Protein AF-A0A6G1AF97-F1 (afdb_monomer_lite)

Structure (mmCIF, N/CA/C/O backbo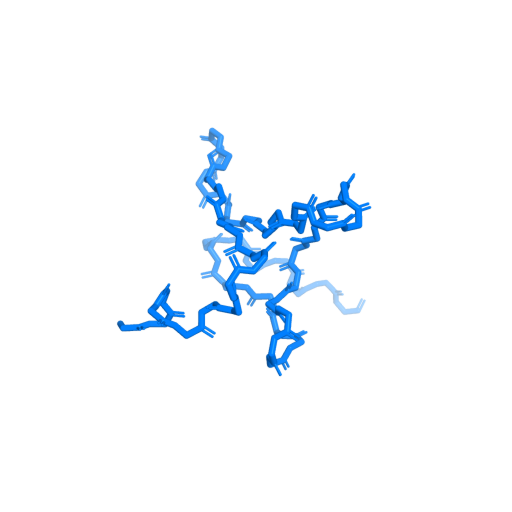ne):
data_AF-A0A6G1AF97-F1
#
_entry.id   AF-A0A6G1AF97-F1
#
loop_
_atom_site.group_PDB
_atom_site.id
_atom_site.type_symbol
_atom_site.label_atom_id
_atom_site.label_alt_id
_atom_site.label_comp_id
_atom_site.label_asym_id
_atom_site.label_entity_id
_atom_site.label_seq_id
_atom_site.pdbx_PDB_ins_code
_atom_site.Cartn_x
_atom_site.Cartn_y
_atom_site.Cartn_z
_atom_site.occupancy
_atom_site.B_iso_or_equiv
_atom_site.auth_seq_id
_atom_site.auth_comp_id
_atom_site.auth_asym_id
_atom_site.auth_atom_id
_atom_site.pdbx_PDB_model_num
ATOM 1 N N . GLU A 1 1 ? -12.453 -5.293 -12.544 1.00 49.88 1 GLU A N 1
ATOM 2 C CA . GLU A 1 1 ? -13.231 -4.469 -11.586 1.00 49.88 1 GLU A CA 1
ATOM 3 C C . GLU A 1 1 ? -12.616 -4.275 -10.184 1.00 49.88 1 GLU A C 1
ATOM 5 O O . GLU A 1 1 ? -13.128 -3.465 -9.428 1.00 49.88 1 GLU A O 1
ATOM 10 N N . TRP A 1 2 ? -11.484 -4.903 -9.838 1.00 60.78 2 TRP A N 1
ATOM 11 C CA . TRP A 1 2 ? -10.873 -4.882 -8.488 1.00 60.78 2 TRP A CA 1
ATOM 12 C C . TRP A 1 2 ? -10.386 -3.525 -7.952 1.00 60.78 2 TRP A C 1
ATOM 14 O O . TRP A 1 2 ? -10.088 -3.395 -6.771 1.00 60.78 2 TRP A O 1
ATOM 24 N N . ILE A 1 3 ? -10.289 -2.515 -8.813 1.00 58.34 3 ILE A N 1
ATOM 25 C CA . ILE A 1 3 ? -9.721 -1.203 -8.475 1.00 58.34 3 ILE A CA 1
ATOM 26 C C . ILE A 1 3 ? -10.793 -0.193 -8.038 1.00 58.34 3 ILE A C 1
ATOM 28 O O . ILE A 1 3 ? -10.465 0.900 -7.587 1.00 58.34 3 ILE A O 1
ATOM 32 N N . CYS A 1 4 ? -12.075 -0.559 -8.147 1.00 57.94 4 CYS A N 1
ATOM 33 C CA . CYS A 1 4 ? -13.205 0.305 -7.806 1.00 57.94 4 CYS A CA 1
ATOM 34 C C . CYS A 1 4 ? -13.637 0.222 -6.328 1.00 57.94 4 CYS A C 1
ATOM 36 O O . CYS A 1 4 ? -14.475 1.015 -5.915 1.00 57.94 4 CYS A O 1
ATOM 38 N N . SER A 1 5 ? -13.072 -0.691 -5.525 1.00 70.88 5 SER A N 1
ATOM 39 C CA . SER A 1 5 ? -13.440 -0.889 -4.107 1.00 70.88 5 SER A CA 1
ATOM 40 C C . SER A 1 5 ? -12.395 -0.387 -3.107 1.00 70.88 5 SER A C 1
ATOM 42 O O . SER A 1 5 ? -12.401 -0.806 -1.949 1.00 70.88 5 SER A O 1
ATOM 44 N N . LEU A 1 6 ? -11.490 0.502 -3.521 1.00 77.81 6 LEU A N 1
ATOM 45 C CA . LEU A 1 6 ? -10.574 1.124 -2.570 1.00 77.81 6 LEU A CA 1
ATOM 46 C C . LEU A 1 6 ? -11.346 2.076 -1.640 1.00 77.81 6 LEU A C 1
ATOM 48 O O . LEU A 1 6 ? -12.209 2.824 -2.110 1.00 77.81 6 LEU A O 1
ATOM 52 N N . PRO A 1 7 ? -11.058 2.067 -0.325 1.00 82.62 7 PRO A N 1
ATOM 53 C CA . PRO A 1 7 ? -11.618 3.058 0.581 1.00 82.62 7 PRO A CA 1
ATOM 54 C C . PRO A 1 7 ? -11.216 4.471 0.143 1.00 82.62 7 PRO A C 1
ATOM 56 O O . PRO A 1 7 ? -10.194 4.664 -0.506 1.00 82.62 7 PRO A O 1
ATOM 59 N N . ARG A 1 8 ? -11.990 5.482 0.542 1.00 83.31 8 ARG A N 1
ATOM 60 C CA . ARG A 1 8 ? -11.820 6.874 0.083 1.00 83.31 8 ARG A CA 1
ATOM 61 C C . ARG A 1 8 ? -10.417 7.461 0.312 1.00 83.31 8 ARG A C 1
ATOM 63 O O . ARG A 1 8 ? -10.019 8.350 -0.426 1.00 83.31 8 ARG A O 1
ATOM 70 N N . SER A 1 9 ? -9.699 6.983 1.326 1.00 88.25 9 SER A N 1
ATOM 71 C CA . SER A 1 9 ? -8.334 7.399 1.681 1.00 88.25 9 SER A CA 1
ATOM 72 C C . SER A 1 9 ? -7.234 6.566 1.011 1.00 88.25 9 SER A C 1
ATOM 74 O O . SER A 1 9 ? -6.056 6.721 1.338 1.00 88.25 9 SER A O 1
ATOM 76 N N . TRP A 1 10 ? -7.602 5.664 0.101 1.00 88.62 10 TRP A N 1
ATOM 77 C CA . TRP A 1 10 ? -6.684 4.760 -0.570 1.00 88.62 10 TRP A CA 1
ATOM 78 C C . TRP A 1 10 ? -6.664 4.992 -2.073 1.00 88.62 10 TRP A C 1
ATOM 80 O O . TRP A 1 10 ? -7.687 5.003 -2.750 1.00 88.62 10 TRP A O 1
ATOM 90 N N . THR A 1 11 ? -5.451 5.086 -2.596 1.00 89.00 11 THR A N 1
ATOM 91 C CA . THR A 1 11 ? -5.155 5.144 -4.025 1.00 89.00 11 THR A CA 1
ATOM 92 C C . THR A 1 11 ? -4.198 4.003 -4.374 1.00 89.00 11 THR A C 1
ATOM 94 O O . THR A 1 11 ? -3.659 3.334 -3.492 1.00 89.00 11 THR A O 1
ATOM 97 N N . TYR A 1 12 ? -3.983 3.732 -5.656 1.00 88.81 12 TYR A N 1
ATOM 98 C CA . TYR A 1 12 ? -2.992 2.766 -6.118 1.00 88.81 12 TYR A CA 1
ATOM 9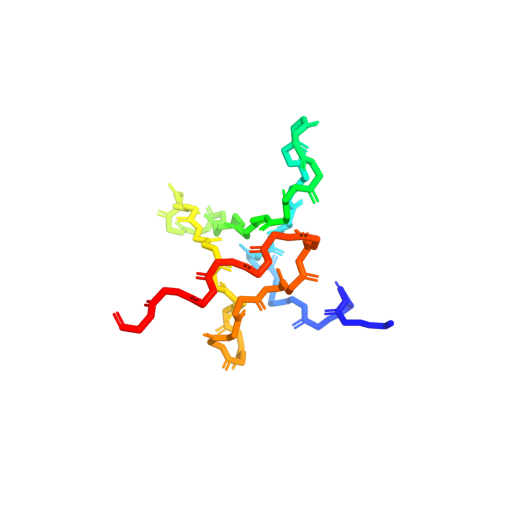9 C C . TYR A 1 12 ? -2.033 3.411 -7.117 1.00 88.81 12 TYR A C 1
ATOM 101 O O . TYR A 1 12 ? -2.371 4.372 -7.806 1.00 88.81 12 TYR A O 1
ATOM 109 N N . GLY A 1 13 ? -0.829 2.861 -7.194 1.00 89.12 13 GLY A N 1
ATOM 110 C CA . GLY A 1 13 ? 0.177 3.211 -8.182 1.00 89.12 13 GLY A CA 1
ATOM 111 C C . GLY A 1 13 ? 0.716 1.965 -8.869 1.00 89.12 13 GLY A C 1
ATOM 112 O O . GLY A 1 13 ? 0.611 0.850 -8.353 1.00 89.12 13 GLY A O 1
ATOM 113 N N . ILE A 1 14 ? 1.309 2.158 -10.044 1.00 88.56 14 ILE A N 1
ATOM 114 C CA . ILE A 1 14 ? 1.995 1.103 -10.789 1.00 88.56 14 ILE A CA 1
ATOM 115 C C . ILE A 1 14 ? 3.461 1.501 -10.885 1.00 88.56 14 ILE A C 1
ATOM 117 O O . ILE A 1 14 ? 3.805 2.580 -11.364 1.00 88.56 14 ILE A O 1
ATOM 121 N N . THR A 1 15 ? 4.342 0.639 -10.393 1.00 86.94 15 THR A N 1
ATOM 122 C CA . THR A 1 15 ? 5.786 0.829 -10.543 1.00 86.94 15 THR A CA 1
ATOM 123 C C . THR A 1 15 ? 6.204 0.628 -11.997 1.00 86.94 15 THR A C 1
ATOM 125 O O . THR A 1 15 ? 5.536 -0.055 -12.770 1.00 86.94 15 THR A O 1
ATOM 128 N N . ARG A 1 16 ? 7.387 1.125 -12.365 1.00 86.94 16 ARG A N 1
ATOM 129 C CA . ARG A 1 16 ? 7.966 0.899 -13.699 1.00 86.94 16 ARG A CA 1
ATOM 130 C C . ARG A 1 16 ? 8.119 -0.591 -14.062 1.00 86.94 16 ARG A C 1
ATOM 132 O O . ARG A 1 16 ? 8.128 -0.927 -15.238 1.00 86.94 16 ARG A O 1
ATOM 139 N N . GLY A 1 17 ? 8.211 -1.477 -13.066 1.00 82.44 17 GLY A N 1
ATOM 140 C CA . GLY A 1 17 ? 8.234 -2.934 -13.247 1.00 82.44 17 GLY A CA 1
ATOM 141 C C . GLY A 1 17 ? 6.852 -3.581 -13.391 1.00 82.44 17 GLY A C 1
ATOM 142 O O . GLY A 1 17 ? 6.745 -4.797 -13.293 1.00 82.44 17 GLY A O 1
ATOM 143 N N . GLY A 1 18 ? 5.787 -2.790 -13.543 1.00 85.19 18 GLY A N 1
ATOM 144 C CA . GLY A 1 18 ? 4.417 -3.280 -13.690 1.00 85.19 18 GLY A CA 1
ATOM 145 C C . GLY A 1 18 ? 3.772 -3.763 -12.392 1.00 85.19 18 GLY A C 1
ATOM 146 O O . GLY A 1 18 ? 2.660 -4.280 -12.436 1.00 85.19 18 GLY A O 1
ATOM 147 N N . ARG A 1 19 ? 4.429 -3.598 -11.233 1.00 86.38 19 ARG A N 1
ATOM 148 C CA . ARG A 1 19 ? 3.838 -3.989 -9.947 1.00 86.38 19 ARG A CA 1
ATOM 149 C C . ARG A 1 19 ? 2.906 -2.927 -9.394 1.00 86.38 19 ARG A C 1
ATOM 151 O O . ARG A 1 19 ? 3.303 -1.763 -9.322 1.00 86.38 19 ARG A O 1
ATOM 158 N N . VAL A 1 20 ? 1.730 -3.356 -8.948 1.00 86.75 20 VAL A N 1
ATOM 159 C CA . VAL A 1 20 ? 0.753 -2.510 -8.251 1.00 86.75 20 VAL A CA 1
ATOM 160 C C . VAL A 1 20 ? 1.103 -2.424 -6.769 1.00 86.75 20 VAL A C 1
ATOM 162 O O . VAL A 1 20 ? 1.435 -3.428 -6.141 1.00 86.75 20 VAL A O 1
ATOM 165 N N . PHE A 1 21 ? 1.006 -1.219 -6.224 1.00 88.50 21 PHE A N 1
ATOM 166 C CA . PHE A 1 21 ? 1.078 -0.939 -4.796 1.00 88.50 21 PHE A CA 1
ATOM 167 C C . PHE A 1 21 ? -0.046 0.020 -4.411 1.00 88.50 21 PHE A C 1
ATOM 169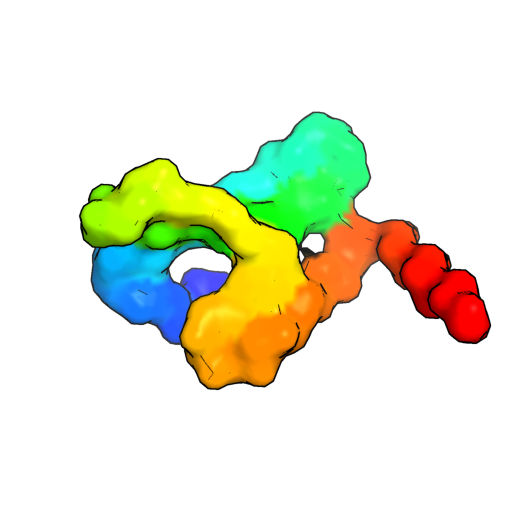 O O . PHE A 1 21 ? -0.550 0.778 -5.242 1.00 88.50 21 PHE A O 1
ATOM 176 N N . PHE A 1 22 ? -0.426 -0.012 -3.144 1.00 90.19 22 PHE A N 1
ATOM 177 C CA . PHE A 1 22 ? -1.479 0.808 -2.575 1.00 90.19 22 PHE A CA 1
ATOM 178 C C . PHE A 1 22 ? -0.883 1.910 -1.715 1.00 90.19 22 PHE A C 1
ATOM 180 O O . PHE A 1 22 ? 0.115 1.717 -1.020 1.00 90.19 22 PHE A O 1
ATOM 187 N N . ILE A 1 23 ? -1.504 3.075 -1.783 1.00 92.00 23 ILE A N 1
ATOM 188 C CA . ILE A 1 23 ? -1.091 4.307 -1.132 1.00 92.00 23 ILE A CA 1
ATOM 189 C C . ILE A 1 23 ? -2.221 4.696 -0.189 1.00 92.00 23 ILE A C 1
ATOM 191 O O . ILE A 1 23 ? -3.344 4.920 -0.634 1.00 92.00 23 ILE A O 1
ATOM 195 N N . ASN A 1 24 ? -1.919 4.775 1.101 1.00 91.12 24 ASN A N 1
ATOM 196 C CA . ASN A 1 24 ? -2.817 5.299 2.116 1.00 91.12 24 ASN A CA 1
ATOM 197 C C . ASN A 1 24 ? -2.497 6.782 2.333 1.00 91.12 24 ASN A C 1
ATOM 199 O O . ASN A 1 24 ? -1.428 7.132 2.844 1.00 91.12 24 ASN A O 1
ATOM 203 N N . GLU A 1 25 ? -3.421 7.654 1.947 1.00 89.62 25 GLU A N 1
ATOM 204 C CA . GLU A 1 25 ? -3.264 9.103 2.063 1.00 89.62 25 GLU A CA 1
ATOM 205 C C . GLU A 1 25 ? -3.440 9.619 3.494 1.00 89.62 25 GLU A C 1
ATOM 207 O O . GLU A 1 25 ? -2.882 10.668 3.824 1.00 89.62 25 GLU A O 1
ATOM 212 N N . GLU A 1 26 ? -4.177 8.893 4.335 1.00 89.31 26 GLU A N 1
ATOM 213 C CA . GLU A 1 26 ? -4.418 9.216 5.745 1.00 89.31 26 GLU A CA 1
ATOM 214 C C . GLU A 1 26 ? -3.187 8.880 6.594 1.00 89.31 26 GLU A C 1
ATOM 216 O O . GLU A 1 26 ? -2.650 9.741 7.286 1.00 89.31 26 GLU A O 1
ATOM 221 N N . ALA A 1 27 ? -2.672 7.656 6.461 1.00 89.94 27 ALA A N 1
ATOM 222 C CA . ALA A 1 27 ? -1.491 7.177 7.179 1.00 89.94 27 ALA A CA 1
ATOM 223 C C . ALA A 1 27 ? -0.159 7.547 6.498 1.00 89.94 27 ALA A C 1
ATOM 225 O O . ALA A 1 27 ? 0.903 7.134 6.968 1.00 89.94 27 ALA A O 1
ATOM 226 N N . LYS A 1 28 ? -0.203 8.257 5.359 1.00 90.81 28 LYS A N 1
ATOM 227 C CA . LYS A 1 28 ? 0.966 8.619 4.529 1.00 90.81 28 LYS A CA 1
ATOM 228 C C . LYS A 1 28 ? 1.920 7.443 4.295 1.00 90.81 28 LYS A C 1
ATOM 230 O O . LYS A 1 28 ? 3.137 7.577 4.380 1.00 90.81 28 LYS A O 1
ATOM 235 N N . SER A 1 29 ? 1.349 6.277 4.016 1.00 90.12 29 SER A N 1
ATOM 236 C CA . SER A 1 29 ? 2.073 5.008 3.941 1.00 90.12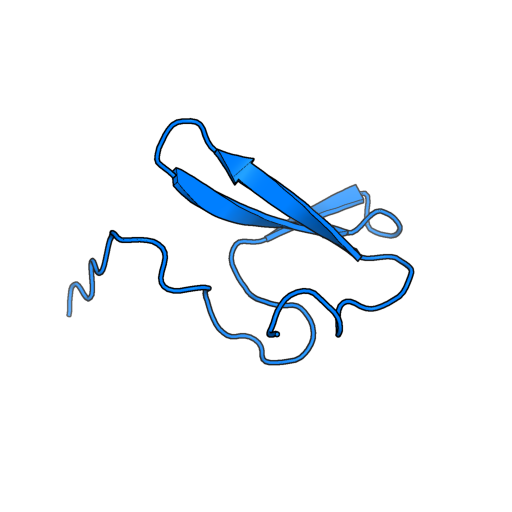 29 SER A CA 1
ATOM 237 C C . SER A 1 29 ? 1.751 4.268 2.650 1.00 90.12 29 SER A C 1
ATOM 239 O O . SER A 1 29 ? 0.717 4.504 2.028 1.00 90.12 29 SER A O 1
ATOM 241 N N . THR A 1 30 ? 2.633 3.356 2.243 1.00 91.69 30 THR A N 1
ATOM 242 C CA . THR A 1 30 ? 2.413 2.503 1.068 1.00 91.69 30 THR A CA 1
ATOM 243 C C . THR A 1 30 ? 2.515 1.032 1.446 1.00 91.69 30 THR A C 1
ATOM 245 O O . THR A 1 30 ? 3.273 0.665 2.342 1.00 91.69 30 THR A O 1
ATOM 248 N N . THR A 1 31 ? 1.729 0.181 0.792 1.00 88.44 31 THR A N 1
ATOM 249 C CA . THR A 1 31 ? 1.732 -1.268 1.018 1.00 88.44 31 THR A CA 1
ATOM 250 C C . THR A 1 31 ? 1.495 -2.025 -0.281 1.00 88.44 31 THR A C 1
ATOM 252 O O . THR A 1 31 ? 0.876 -1.529 -1.219 1.00 88.44 31 THR A O 1
ATOM 255 N N . TRP A 1 32 ? 1.999 -3.251 -0.338 1.00 88.38 32 TRP A N 1
ATOM 256 C CA . TRP A 1 32 ? 1.796 -4.166 -1.461 1.00 88.38 32 TRP A CA 1
ATOM 257 C C . TRP A 1 32 ? 0.491 -4.958 -1.350 1.00 88.38 32 TRP A C 1
ATOM 259 O O . TRP A 1 32 ? 0.093 -5.626 -2.302 1.00 88.38 32 TRP A O 1
ATOM 269 N N . LEU A 1 33 ? -0.162 -4.889 -0.189 1.00 86.38 33 LEU A N 1
ATOM 270 C CA . LEU A 1 33 ? -1.389 -5.611 0.118 1.00 86.38 33 LEU A CA 1
ATOM 271 C C . LEU A 1 33 ? -2.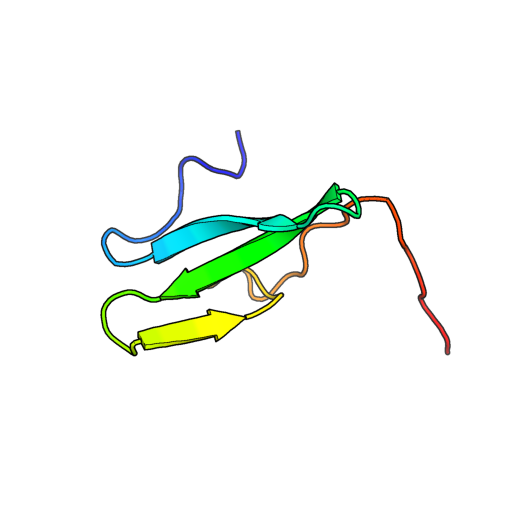595 -4.698 -0.060 1.00 86.38 33 LEU A C 1
ATOM 273 O O . LEU A 1 33 ? -2.568 -3.532 0.334 1.00 86.38 33 LEU A O 1
ATOM 277 N N . HIS A 1 34 ? -3.665 -5.237 -0.628 1.00 84.19 34 HIS A N 1
ATOM 278 C CA . HIS A 1 34 ? -4.916 -4.515 -0.766 1.00 84.19 34 HIS A CA 1
ATOM 279 C C . HIS A 1 34 ? -5.526 -4.249 0.623 1.00 84.19 34 HIS A C 1
ATOM 281 O O . HIS A 1 34 ? -5.652 -5.182 1.414 1.00 84.19 34 HIS A O 1
ATOM 287 N N . PRO A 1 35 ? -5.938 -3.011 0.944 1.00 80.94 35 PRO A N 1
ATOM 288 C CA . PRO A 1 35 ? -6.384 -2.638 2.291 1.00 80.94 35 PRO A CA 1
ATOM 289 C C . PRO A 1 35 ? -7.660 -3.335 2.772 1.00 80.94 35 PRO A C 1
ATOM 291 O O . PRO A 1 35 ? -7.902 -3.381 3.973 1.00 80.94 35 PRO A O 1
ATOM 294 N N . VAL A 1 36 ? -8.482 -3.855 1.855 1.00 81.88 36 VAL A N 1
ATOM 295 C CA . VAL A 1 36 ? -9.761 -4.502 2.199 1.00 81.88 36 VAL A CA 1
ATOM 296 C C . VAL A 1 36 ? -9.622 -6.019 2.273 1.00 81.88 36 VAL A C 1
ATOM 298 O O . VAL A 1 36 ? -10.173 -6.648 3.168 1.00 81.88 36 VAL A O 1
ATOM 301 N N . THR A 1 37 ? -8.891 -6.617 1.332 1.00 81.06 37 THR A N 1
ATOM 302 C CA . THR A 1 37 ? -8.766 -8.081 1.230 1.00 81.06 37 THR A CA 1
ATOM 303 C C . THR A 1 37 ? -7.485 -8.607 1.873 1.00 81.06 37 THR A C 1
ATOM 305 O O . THR A 1 37 ? -7.379 -9.797 2.133 1.00 81.06 37 THR A O 1
ATOM 308 N N . GLY A 1 38 ? -6.500 -7.741 2.131 1.00 80.12 38 GLY A N 1
ATOM 309 C CA . GLY A 1 38 ? -5.174 -8.132 2.613 1.00 80.12 38 GLY A CA 1
ATOM 310 C C . GLY A 1 38 ? -4.332 -8.867 1.568 1.00 80.12 38 GLY A C 1
ATOM 311 O O . GLY A 1 38 ? -3.241 -9.334 1.882 1.00 80.12 38 GLY A O 1
ATOM 312 N N . GLU A 1 39 ? -4.808 -8.972 0.326 1.00 81.12 39 GLU A N 1
ATOM 313 C CA . GLU A 1 39 ? -4.161 -9.760 -0.719 1.00 81.12 39 GLU A CA 1
ATOM 314 C C . GLU A 1 39 ? -3.240 -8.904 -1.586 1.00 81.12 39 GLU A C 1
ATOM 316 O O . GLU A 1 39 ? -3.546 -7.758 -1.925 1.00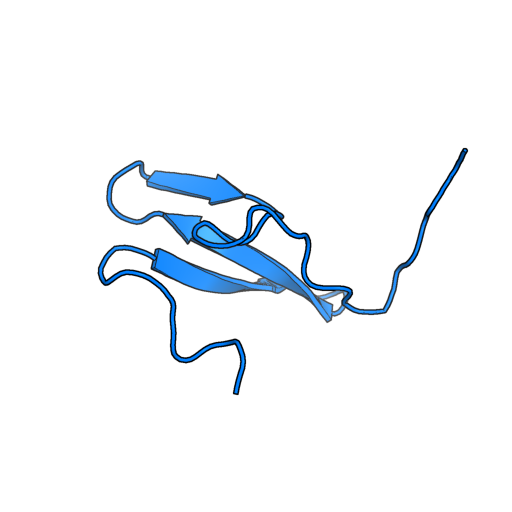 81.12 39 GLU A O 1
ATOM 321 N N . ALA A 1 40 ? -2.100 -9.471 -1.979 1.00 77.81 40 ALA A N 1
ATOM 322 C CA . ALA A 1 40 ? -1.234 -8.841 -2.961 1.00 77.81 40 ALA A CA 1
ATOM 323 C C . ALA A 1 40 ? -1.872 -8.941 -4.350 1.00 77.81 40 ALA A C 1
ATOM 325 O O . ALA A 1 40 ? -2.256 -10.027 -4.791 1.00 77.81 40 ALA A O 1
ATOM 326 N N . VAL A 1 41 ? -1.922 -7.829 -5.085 1.00 77.19 41 VAL A N 1
ATOM 327 C CA . VAL A 1 41 ? -2.334 -7.884 -6.491 1.00 77.19 41 VAL A CA 1
ATOM 328 C C . VAL A 1 41 ? -1.249 -8.622 -7.262 1.00 77.19 41 VAL A C 1
ATOM 330 O O . VAL A 1 41 ? -0.111 -8.149 -7.370 1.00 77.19 41 VAL A O 1
ATOM 333 N N . VAL A 1 42 ? -1.601 -9.790 -7.801 1.00 68.62 42 VAL A N 1
ATOM 334 C CA . VAL A 1 42 ? -0.687 -10.633 -8.576 1.00 68.62 42 VAL A CA 1
ATOM 335 C C . VAL A 1 42 ? -0.401 -9.957 -9.914 1.00 68.62 42 VAL A C 1
ATOM 337 O O . VAL A 1 42 ? -1.014 -10.218 -10.942 1.00 68.62 42 VAL A O 1
ATOM 340 N N . THR A 1 43 ? 0.561 -9.047 -9.886 1.00 66.06 43 THR A N 1
ATOM 341 C CA . THR A 1 43 ? 1.069 -8.319 -11.042 1.00 66.06 43 THR A CA 1
ATOM 342 C C . THR A 1 43 ? 2.341 -9.006 -11.528 1.00 66.06 43 THR A C 1
ATOM 344 O O . THR A 1 43 ? 3.453 -8.668 -11.134 1.00 66.06 43 THR A O 1
ATOM 347 N N . GLY A 1 44 ? 2.179 -10.075 -12.311 1.00 57.28 44 GLY A N 1
ATOM 348 C CA . GLY A 1 44 ? 3.226 -10.676 -13.155 1.00 57.28 44 GLY A CA 1
ATOM 349 C C . GLY A 1 44 ? 4.451 -11.324 -12.486 1.00 57.28 44 GLY A C 1
ATOM 350 O O . GLY A 1 44 ? 5.144 -12.098 -13.135 1.00 57.28 44 GLY A O 1
ATOM 351 N N . HIS A 1 45 ? 4.726 -11.097 -11.203 1.00 54.06 45 HIS A N 1
ATOM 352 C CA . HIS A 1 45 ? 5.878 -11.677 -10.513 1.00 54.06 45 HIS A CA 1
ATOM 353 C C . HIS A 1 45 ? 5.431 -12.504 -9.317 1.00 54.06 45 HIS A C 1
ATOM 355 O O . HIS A 1 45 ? 5.635 -12.135 -8.161 1.00 54.06 45 HIS A O 1
ATOM 361 N N . ARG A 1 46 ? 4.863 -13.674 -9.608 1.00 54.00 46 ARG A N 1
ATOM 362 C CA . ARG A 1 46 ? 4.793 -14.768 -8.642 1.00 54.00 46 ARG A CA 1
ATOM 363 C C . ARG A 1 46 ? 6.226 -15.200 -8.324 1.00 54.00 46 ARG A C 1
ATOM 365 O O . ARG A 1 46 ? 6.798 -16.034 -9.012 1.00 54.00 46 ARG A O 1
ATOM 372 N N . ARG A 1 47 ? 6.816 -14.629 -7.277 1.00 50.34 47 ARG A N 1
ATOM 373 C CA . ARG A 1 47 ? 7.793 -15.358 -6.467 1.00 50.34 47 ARG A CA 1
ATOM 374 C C . ARG A 1 47 ? 7.066 -15.816 -5.214 1.00 50.34 47 ARG A C 1
ATOM 376 O O . ARG A 1 47 ? 7.188 -15.218 -4.157 1.00 50.34 47 ARG A O 1
ATOM 383 N N . GLN A 1 48 ? 6.242 -16.850 -5.395 1.00 51.28 48 GLN A N 1
ATOM 384 C CA . GLN A 1 48 ? 6.090 -17.844 -4.341 1.00 51.28 48 GLN A CA 1
ATOM 385 C C . GLN A 1 48 ? 7.467 -18.499 -4.242 1.00 51.28 48 GLN A C 1
ATOM 387 O O . GLN A 1 48 ? 7.820 -19.309 -5.095 1.00 51.28 48 GLN A O 1
ATOM 392 N N . SER A 1 49 ? 8.276 -18.049 -3.295 1.00 41.81 49 SER A N 1
ATOM 393 C CA . SER A 1 49 ? 9.397 -18.837 -2.813 1.00 41.81 49 SER A CA 1
ATOM 394 C C . SER A 1 49 ? 8.962 -19.351 -1.451 1.00 41.81 49 SER A C 1
ATOM 396 O O . SER A 1 49 ? 8.674 -18.541 -0.575 1.00 41.81 49 SER A O 1
ATOM 398 N N . THR A 1 50 ? 8.809 -20.672 -1.409 1.00 43.12 50 THR A N 1
ATOM 399 C CA . THR A 1 50 ? 8.582 -21.584 -0.284 1.00 43.12 50 THR A CA 1
ATOM 400 C C . THR A 1 50 ? 9.041 -21.090 1.081 1.00 43.12 50 THR A C 1
ATOM 402 O O . THR A 1 50 ? 10.156 -20.528 1.156 1.00 43.12 50 THR A O 1
#

InterPro domains:
  IPR001202 WW domain [PS01159] (10-35)
  IPR001202 WW domain [PS50020] (4-37)
  IPR001202 WW domain [SM00456] (5-37)
  IPR036020 WW domain superfamily [SSF51045] (4-39)

Radius of gyration: 11.29 Å; chains: 1; bounding box: 23×31×21 Å

pLDDT: mean 77.72, std 14.67, range [41.81, 92.0]

Sequence (50 aa):
EWICSLPRSWTYGITRGGRVFFINEEAKSTTWLHPVTGEAVVTGHRRQST

Organism: Crocuta crocuta (NCBI:txid9678)

Secondary structure (DSSP, 8-state):
-TTTT--TTEEEEE-TTS-EEEEETTTTEEESB-TTT--B---S------

Foldseek 3Di:
DVQVPAPPQKDWDADPVRAIWIAGNVVRDIGQARPPPRHGDPRPDPPPDD